Protein AF-A0A0L7QLT8-F1 (afdb_monomer_lite)

pLDDT: mean 75.06, std 12.87, range [49.72, 90.06]

Radius of gyration: 16.09 Å; chains: 1; bounding box: 23×49×36 Å

InterPro domains:
  IPR061502 Copia/RE1/RE2-like, N-terminal domain [PF14223] (2-58)

Foldseek 3Di:
DLVVCLQQLADDVPHDLVVSVVVLVVSQVVCVVVVNDDDPVVSVVSSLVRYDCVVVVVNVVVVVVVVVVVVVVVVPDDPPD

Sequence (81 aa):
MLLEDLIHHKMAEGEDMRDHVSRFADTVSKFEAMEIVIPQKMLVVILLSSIPPSYESLSTLSTASLLIGFSIANAYRPIAY

Secondary structure (DSSP, 8-state):
-HHHHHHS--PPTT--HHHHHHHHHHHHHHHHHTT----HHHHHHHHHHHS-GGGHHHHHHHHHHHHHHHHHHHHTS----

Structure (mmCIF, N/CA/C/O backbone):
data_AF-A0A0L7QLT8-F1
#
_entry.id   AF-A0A0L7QLT8-F1
#
loop_
_atom_site.group_PDB
_atom_site.id
_atom_site.type_symbol
_atom_site.label_atom_id
_atom_site.label_alt_id
_atom_site.label_comp_id
_atom_site.label_asym_id
_atom_site.label_entity_id
_atom_site.label_seq_id
_atom_site.pdbx_PDB_ins_code
_atom_site.Cartn_x
_atom_site.Cartn_y
_atom_site.Cartn_z
_atom_site.occupancy
_atom_site.B_iso_or_equiv
_atom_site.auth_seq_id
_atom_site.auth_comp_id
_atom_site.auth_asym_id
_atom_site.auth_atom_id
_atom_site.pdbx_PDB_model_num
ATOM 1 N N . MET A 1 1 ? 3.771 -10.894 9.084 1.00 63.19 1 MET A N 1
ATOM 2 C CA . MET A 1 1 ? 2.696 -10.212 9.857 1.00 63.19 1 MET A CA 1
ATOM 3 C C . MET A 1 1 ? 2.081 -9.123 8.984 1.00 63.19 1 MET A C 1
ATOM 5 O O . MET A 1 1 ? 2.819 -8.549 8.205 1.00 63.19 1 MET A O 1
ATOM 9 N N . LEU A 1 2 ? 0.800 -8.760 9.147 1.00 66.88 2 LEU A N 1
ATOM 10 C CA . LEU A 1 2 ? 0.134 -7.743 8.300 1.00 66.88 2 LEU A CA 1
ATOM 11 C C . LEU A 1 2 ? 0.898 -6.406 8.207 1.00 66.88 2 LEU A C 1
ATOM 13 O O . LEU A 1 2 ? 0.961 -5.800 7.142 1.00 66.88 2 LEU A O 1
ATOM 17 N N . LEU A 1 3 ? 1.528 -5.954 9.301 1.00 68.06 3 LEU A N 1
ATOM 18 C CA . LEU A 1 3 ? 2.369 -4.747 9.303 1.00 68.06 3 LEU A CA 1
ATOM 19 C C . LEU A 1 3 ? 3.633 -4.903 8.445 1.00 68.06 3 LEU A C 1
ATOM 21 O O . LEU A 1 3 ? 4.023 -3.967 7.754 1.00 68.06 3 LEU A O 1
ATOM 25 N N . GLU A 1 4 ? 4.254 -6.082 8.456 1.00 71.19 4 GLU A N 1
ATOM 26 C CA . GLU A 1 4 ? 5.383 -6.382 7.571 1.00 71.19 4 GLU A CA 1
ATOM 27 C C . GLU A 1 4 ? 4.931 -6.436 6.114 1.00 71.19 4 GLU A C 1
ATOM 29 O O . GLU A 1 4 ? 5.662 -5.952 5.259 1.00 71.19 4 GLU A O 1
ATOM 34 N N . ASP A 1 5 ? 3.731 -6.950 5.835 1.00 72.00 5 ASP A N 1
ATOM 35 C CA . ASP A 1 5 ? 3.181 -7.007 4.476 1.00 72.00 5 ASP A CA 1
ATOM 36 C C . ASP A 1 5 ? 2.923 -5.601 3.915 1.00 72.00 5 ASP A C 1
ATOM 38 O O . ASP A 1 5 ? 3.105 -5.366 2.723 1.00 72.00 5 ASP A O 1
ATOM 42 N N . LEU A 1 6 ? 2.562 -4.649 4.784 1.00 71.31 6 LEU A N 1
ATOM 43 C CA . LEU A 1 6 ? 2.380 -3.242 4.433 1.00 71.31 6 LEU A CA 1
ATOM 44 C C . LEU A 1 6 ? 3.723 -2.521 4.201 1.00 71.31 6 LEU A C 1
ATOM 46 O O . LEU A 1 6 ? 3.836 -1.713 3.285 1.00 71.31 6 LEU A O 1
ATOM 50 N N . ILE A 1 7 ? 4.748 -2.813 5.011 1.00 70.88 7 ILE A N 1
ATOM 51 C CA . ILE A 1 7 ? 6.081 -2.182 4.916 1.00 70.88 7 ILE A CA 1
ATOM 52 C C . ILE A 1 7 ? 6.905 -2.755 3.751 1.00 70.88 7 ILE A C 1
ATOM 54 O O . ILE A 1 7 ? 7.675 -2.029 3.122 1.00 70.88 7 ILE A O 1
ATOM 58 N N . HIS A 1 8 ? 6.746 -4.045 3.448 1.00 75.88 8 HIS A N 1
ATOM 59 C CA . HIS A 1 8 ? 7.419 -4.717 2.333 1.00 75.88 8 HIS A CA 1
ATOM 60 C C . HIS A 1 8 ? 6.594 -4.715 1.046 1.00 75.88 8 HIS A C 1
ATOM 62 O O . HIS A 1 8 ? 7.022 -5.308 0.056 1.00 75.88 8 HIS A O 1
ATOM 68 N N . HIS A 1 9 ? 5.440 -4.042 1.034 1.00 76.38 9 HIS A N 1
ATOM 69 C CA . HIS A 1 9 ? 4.684 -3.816 -0.185 1.00 76.38 9 HIS A CA 1
ATOM 70 C C . HIS A 1 9 ? 5.536 -2.933 -1.094 1.00 76.38 9 HIS A C 1
ATOM 72 O O . HIS A 1 9 ? 5.606 -1.726 -0.897 1.00 76.38 9 HIS A O 1
ATOM 78 N N . LYS A 1 10 ? 6.255 -3.535 -2.040 1.00 83.50 10 LYS A N 1
ATOM 79 C CA . LYS A 1 10 ? 7.014 -2.835 -3.076 1.00 83.50 10 LYS A CA 1
ATOM 80 C C . LYS A 1 10 ? 6.577 -3.362 -4.424 1.00 83.50 10 LYS A C 1
ATOM 82 O O . LYS A 1 10 ? 6.507 -4.570 -4.623 1.00 83.50 10 LYS A O 1
ATOM 87 N N . MET A 1 11 ? 6.297 -2.437 -5.320 1.00 85.56 11 MET A N 1
ATOM 88 C CA . MET A 1 11 ? 5.978 -2.725 -6.701 1.00 85.56 11 MET A CA 1
ATOM 89 C C . MET A 1 11 ? 7.273 -3.022 -7.459 1.00 85.56 11 MET A C 1
ATOM 91 O O . MET A 1 11 ? 8.280 -2.327 -7.291 1.00 85.56 11 MET A O 1
ATOM 95 N N . ALA A 1 12 ? 7.259 -4.069 -8.275 1.00 84.12 12 ALA A N 1
ATOM 96 C CA . ALA A 1 12 ? 8.392 -4.407 -9.128 1.00 84.12 12 ALA A CA 1
ATOM 97 C C . ALA A 1 12 ? 8.443 -3.507 -10.377 1.00 84.12 12 ALA A C 1
ATOM 99 O O . ALA A 1 12 ? 7.428 -2.981 -10.836 1.00 84.12 12 ALA A O 1
ATOM 100 N N . GLU A 1 13 ? 9.631 -3.341 -10.963 1.00 78.94 13 GLU A N 1
ATOM 101 C CA . GLU A 1 13 ? 9.765 -2.662 -12.258 1.00 78.94 13 GLU A CA 1
ATOM 102 C C . GLU A 1 13 ? 9.003 -3.429 -13.350 1.00 78.94 13 GLU A C 1
ATOM 104 O O . GLU A 1 13 ? 9.166 -4.641 -13.497 1.00 78.94 13 GLU A O 1
ATOM 109 N N . GLY A 1 14 ? 8.168 -2.719 -14.114 1.00 79.44 14 GLY A N 1
ATOM 110 C CA . GLY A 1 14 ? 7.311 -3.312 -15.150 1.00 79.44 14 GLY A CA 1
ATOM 111 C C . GLY A 1 14 ? 6.032 -3.987 -14.638 1.00 79.44 14 GLY A C 1
ATOM 112 O O . GLY A 1 14 ? 5.279 -4.529 -15.444 1.00 79.44 14 GLY A O 1
ATOM 113 N N . GLU A 1 15 ? 5.764 -3.950 -13.332 1.00 83.81 15 GLU A N 1
ATOM 114 C CA . GLU A 1 15 ? 4.483 -4.380 -12.771 1.00 83.81 15 GLU A CA 1
ATOM 115 C C . GLU A 1 15 ? 3.351 -3.398 -13.127 1.00 83.81 15 GLU A C 1
ATOM 117 O O . GLU A 1 15 ? 3.592 -2.214 -13.378 1.00 83.81 15 GLU A O 1
ATOM 122 N N . ASP A 1 16 ? 2.103 -3.876 -13.151 1.00 84.31 16 ASP A N 1
ATOM 123 C CA . ASP A 1 16 ? 0.936 -3.014 -13.342 1.00 84.31 16 ASP A CA 1
ATOM 124 C C . ASP A 1 16 ? 0.619 -2.249 -12.043 1.00 84.31 16 ASP A C 1
ATOM 126 O O . ASP A 1 16 ? 0.352 -2.828 -10.985 1.00 84.31 16 ASP A O 1
ATOM 130 N N . MET A 1 17 ? 0.636 -0.917 -12.124 1.00 83.88 17 MET A N 1
ATOM 131 C CA . MET A 1 17 ? 0.351 -0.036 -10.990 1.00 83.88 17 MET A CA 1
ATOM 132 C C . MET A 1 17 ? -1.068 -0.222 -10.439 1.00 83.88 17 MET A C 1
ATOM 134 O O . MET A 1 17 ? -1.277 -0.080 -9.234 1.00 83.88 17 MET A O 1
ATOM 138 N N . ARG A 1 18 ? -2.055 -0.531 -11.287 1.00 84.81 18 ARG A N 1
ATOM 139 C CA . ARG A 1 18 ? -3.438 -0.762 -10.857 1.00 84.81 18 ARG A CA 1
ATOM 140 C C . ARG A 1 18 ? -3.527 -2.010 -9.987 1.00 84.81 18 ARG A C 1
ATOM 142 O O . ARG A 1 18 ? -4.163 -1.954 -8.935 1.00 84.81 18 ARG A O 1
ATOM 149 N N . ASP A 1 19 ? -2.871 -3.092 -10.395 1.00 88.06 19 ASP A N 1
ATOM 150 C CA . ASP A 1 19 ? -2.837 -4.337 -9.623 1.00 88.06 19 ASP A CA 1
ATOM 151 C C . ASP A 1 19 ? -2.117 -4.125 -8.287 1.00 88.06 19 ASP A C 1
ATOM 153 O O . ASP A 1 19 ? -2.577 -4.589 -7.240 1.00 88.06 19 ASP A O 1
ATOM 157 N N . HIS A 1 20 ? -1.035 -3.342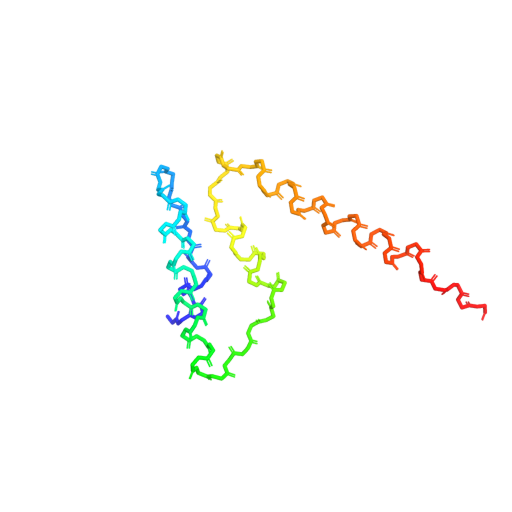 -8.295 1.00 88.12 20 HIS A N 1
ATOM 158 C CA . HIS A 1 20 ? -0.325 -2.959 -7.078 1.00 88.12 20 HIS A CA 1
ATOM 159 C C . HIS A 1 20 ? -1.198 -2.159 -6.101 1.00 88.12 20 HIS A C 1
ATOM 161 O O . HIS A 1 20 ? -1.318 -2.531 -4.934 1.00 88.12 20 HIS A O 1
ATOM 167 N N . VAL A 1 21 ? -1.868 -1.104 -6.575 1.00 88.25 21 VAL A N 1
ATOM 168 C CA . VAL A 1 21 ? -2.785 -0.292 -5.754 1.00 88.25 21 VAL A CA 1
ATOM 169 C C . VAL A 1 21 ? -3.950 -1.134 -5.227 1.00 88.25 21 VAL A C 1
ATOM 171 O O . VAL A 1 21 ? -4.345 -0.958 -4.075 1.00 88.25 21 VAL A O 1
ATOM 174 N N . SER A 1 22 ? -4.473 -2.068 -6.028 1.00 89.56 22 SER A N 1
ATOM 175 C CA . SER A 1 22 ? -5.542 -2.976 -5.598 1.00 89.56 22 SER A CA 1
ATOM 176 C C . SER A 1 22 ? -5.099 -3.847 -4.421 1.00 89.56 22 SER A C 1
ATOM 178 O O . SER A 1 22 ? -5.784 -3.895 -3.403 1.00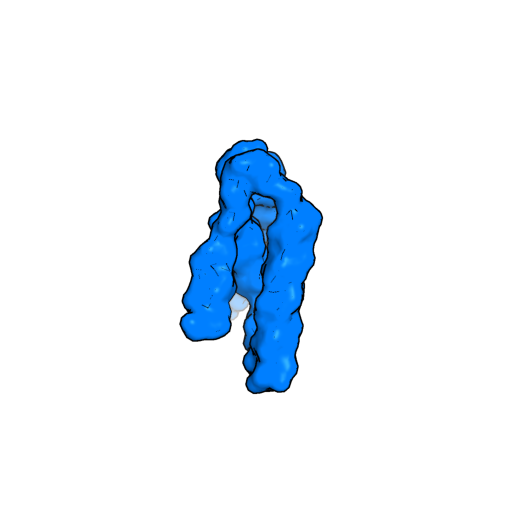 89.56 22 SER A O 1
ATOM 180 N N . ARG A 1 23 ? -3.919 -4.477 -4.502 1.00 89.00 23 ARG A N 1
ATOM 181 C CA . ARG A 1 23 ? -3.387 -5.308 -3.403 1.00 89.00 23 ARG A CA 1
ATOM 182 C C . ARG A 1 23 ? -3.048 -4.488 -2.159 1.00 89.00 23 ARG A C 1
ATOM 184 O O . ARG A 1 23 ? -3.221 -4.973 -1.036 1.00 89.00 23 ARG A O 1
ATOM 191 N N . PHE A 1 24 ? -2.591 -3.250 -2.341 1.00 89.00 24 PHE A N 1
ATOM 192 C CA . PHE A 1 24 ? -2.380 -2.326 -1.233 1.00 89.00 24 PHE A CA 1
ATOM 193 C C . PHE A 1 24 ? -3.705 -2.015 -0.525 1.00 89.00 24 PHE A C 1
ATOM 195 O O . PHE A 1 24 ? -3.786 -2.145 0.695 1.00 89.00 24 PHE A O 1
ATOM 202 N N . ALA A 1 25 ? -4.758 -1.682 -1.279 1.00 87.31 25 ALA A N 1
ATOM 203 C CA . ALA A 1 25 ? -6.090 -1.422 -0.735 1.00 87.31 25 ALA A CA 1
ATOM 204 C C . ALA A 1 25 ? -6.659 -2.645 0.003 1.00 87.31 25 ALA A C 1
ATOM 206 O O . ALA A 1 25 ? -7.105 -2.507 1.139 1.00 87.31 25 ALA A O 1
ATOM 207 N N . ASP A 1 26 ? -6.534 -3.847 -0.569 1.00 90.06 26 ASP A N 1
ATOM 208 C CA . ASP A 1 26 ? -6.948 -5.096 0.085 1.00 90.06 26 ASP A CA 1
ATOM 209 C C . ASP A 1 26 ? -6.219 -5.321 1.417 1.00 90.06 26 ASP A C 1
ATOM 211 O O . ASP A 1 26 ? -6.783 -5.851 2.377 1.00 90.06 26 ASP A O 1
ATOM 215 N N . THR A 1 27 ? -4.947 -4.925 1.491 1.00 88.12 27 THR A N 1
ATOM 216 C CA . THR A 1 27 ? -4.147 -5.014 2.716 1.00 88.12 27 THR A CA 1
ATOM 217 C C . THR A 1 27 ? -4.638 -4.012 3.758 1.00 88.12 27 THR A C 1
ATOM 219 O O . THR A 1 27 ? -4.829 -4.392 4.911 1.00 88.12 27 THR A O 1
ATOM 222 N N . VAL A 1 28 ? -4.927 -2.768 3.360 1.00 88.81 28 VAL A N 1
ATOM 223 C CA . VAL A 1 28 ? -5.517 -1.739 4.236 1.00 88.81 28 VAL A CA 1
ATOM 224 C C . VAL A 1 28 ? -6.879 -2.176 4.77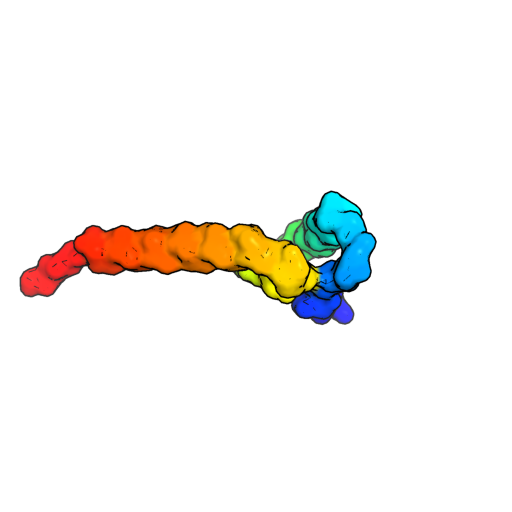5 1.00 88.81 28 VAL A C 1
ATOM 226 O O . VAL A 1 28 ? -7.102 -2.099 5.981 1.00 88.81 28 VAL A O 1
ATOM 229 N N . SER A 1 29 ? -7.756 -2.726 3.934 1.00 87.38 29 SER A N 1
ATOM 230 C CA . SER A 1 29 ? -9.074 -3.205 4.365 1.00 87.38 29 SER A CA 1
ATOM 231 C C . SER A 1 29 ? -8.995 -4.338 5.395 1.00 87.38 29 SER A C 1
ATOM 233 O O . SER A 1 29 ? -9.865 -4.447 6.257 1.00 87.38 29 SER A O 1
ATOM 235 N N . LYS A 1 30 ? -7.934 -5.160 5.379 1.00 90.00 30 LYS A N 1
ATOM 236 C CA . LYS A 1 30 ? -7.695 -6.163 6.436 1.00 90.00 30 LYS A CA 1
ATOM 237 C C . LYS A 1 30 ? -7.354 -5.518 7.780 1.00 90.00 30 LYS A C 1
ATOM 239 O O . LYS A 1 30 ? -7.787 -6.034 8.805 1.00 90.00 30 LYS A O 1
ATOM 244 N N . PHE A 1 31 ? -6.617 -4.405 7.794 1.00 87.31 31 PHE A N 1
ATOM 245 C CA . PHE A 1 31 ? -6.368 -3.648 9.028 1.00 87.31 31 PHE A CA 1
ATOM 246 C C . PHE A 1 31 ? -7.650 -3.016 9.568 1.00 87.31 31 PHE A C 1
ATOM 248 O O . PHE A 1 31 ? -7.916 -3.112 10.765 1.00 87.31 31 PHE A O 1
ATOM 255 N N . GLU A 1 32 ? -8.476 -2.446 8.691 1.00 86.44 32 GLU A N 1
ATOM 256 C CA . GLU A 1 32 ? -9.768 -1.872 9.079 1.00 86.44 32 GLU A CA 1
ATOM 257 C C . GLU A 1 32 ? -10.710 -2.932 9.665 1.00 86.44 32 GLU A C 1
ATOM 259 O O . GLU A 1 32 ? -11.339 -2.693 10.694 1.00 86.44 32 GLU A O 1
ATOM 264 N N . ALA A 1 33 ? -10.745 -4.135 9.081 1.00 90.06 33 ALA A N 1
ATOM 265 C CA . ALA A 1 33 ? -11.514 -5.266 9.605 1.00 90.06 33 ALA A CA 1
ATOM 266 C C . ALA A 1 33 ? -11.040 -5.745 10.992 1.00 90.06 33 ALA A C 1
ATOM 268 O O . ALA A 1 33 ? -11.789 -6.412 11.702 1.00 90.06 33 ALA A O 1
ATOM 269 N N . MET A 1 34 ? -9.808 -5.406 11.381 1.00 90.00 34 MET A N 1
ATOM 270 C CA . MET A 1 34 ? -9.245 -5.665 12.709 1.00 90.00 34 MET A CA 1
ATOM 271 C C . MET A 1 34 ? -9.405 -4.475 13.669 1.00 90.00 34 MET A C 1
ATOM 273 O O . MET A 1 34 ? -8.772 -4.462 14.722 1.00 90.00 34 MET A O 1
ATOM 277 N N . GLU A 1 35 ? -10.202 -3.467 13.300 1.00 90.06 35 GLU A N 1
ATOM 278 C CA . GLU A 1 35 ? -10.370 -2.204 14.035 1.00 90.06 35 GLU A CA 1
ATOM 279 C C . GLU A 1 35 ? -9.059 -1.404 14.198 1.00 90.06 35 GLU A C 1
ATOM 281 O O . GLU A 1 35 ? -8.935 -0.534 15.063 1.00 90.06 35 GLU A O 1
ATOM 286 N N . ILE A 1 36 ? -8.067 -1.657 13.335 1.00 87.88 36 ILE A N 1
ATOM 287 C CA . ILE A 1 36 ? -6.797 -0.929 13.302 1.00 87.88 36 ILE A CA 1
ATOM 288 C C . ILE A 1 36 ? -6.906 0.192 12.269 1.00 87.88 36 ILE A C 1
ATOM 290 O O . ILE A 1 36 ? -6.828 -0.031 11.062 1.00 87.88 36 ILE A O 1
ATOM 294 N N . VAL A 1 37 ? -7.037 1.428 12.750 1.00 84.88 37 VAL A N 1
ATOM 295 C CA . VAL A 1 37 ? -7.108 2.614 11.889 1.00 84.88 37 VAL A CA 1
ATOM 296 C C . VAL A 1 37 ? -5.706 3.167 11.646 1.00 84.88 37 VAL A C 1
ATOM 298 O O . VAL A 1 37 ? -5.081 3.745 12.537 1.00 84.88 37 VAL A O 1
ATOM 301 N N . ILE A 1 38 ? -5.212 3.023 10.416 1.00 85.00 38 ILE A N 1
ATOM 302 C CA . ILE A 1 38 ? -3.954 3.641 9.987 1.00 85.00 38 ILE A CA 1
ATOM 303 C C . ILE A 1 38 ? -4.259 5.048 9.453 1.00 85.00 38 ILE A C 1
ATOM 305 O O . ILE A 1 38 ? -5.117 5.197 8.582 1.00 85.00 38 ILE A O 1
ATOM 309 N N . PRO A 1 39 ? -3.563 6.103 9.918 1.00 87.9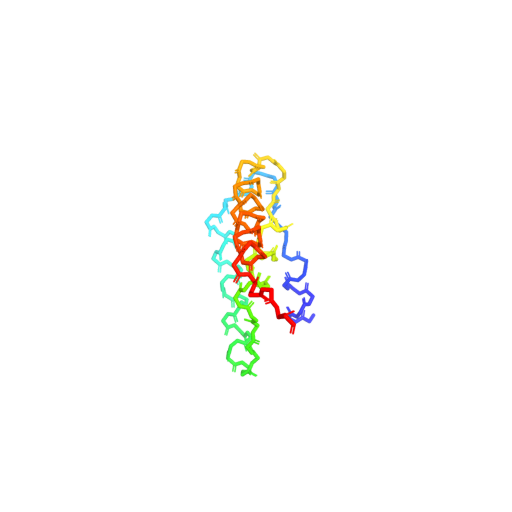4 39 PRO A N 1
ATOM 310 C CA . PRO A 1 39 ? -3.793 7.454 9.423 1.00 87.94 39 PRO A CA 1
ATOM 311 C C . PRO A 1 39 ? -3.613 7.544 7.905 1.00 87.94 39 PRO A C 1
ATOM 313 O O . PRO A 1 39 ? -2.584 7.127 7.373 1.00 87.94 39 PRO A O 1
ATOM 316 N N . GLN A 1 40 ? -4.555 8.189 7.216 1.00 81.69 40 GLN A N 1
ATOM 317 C CA . GLN A 1 40 ? -4.533 8.337 5.756 1.00 81.69 40 GLN A CA 1
ATOM 318 C C . GLN A 1 40 ? -3.208 8.914 5.232 1.00 81.69 40 GLN A C 1
ATOM 320 O O . GLN A 1 40 ? -2.668 8.428 4.241 1.00 81.69 40 GLN A O 1
ATOM 325 N N . LYS A 1 41 ? -2.620 9.898 5.932 1.00 82.69 41 LYS A N 1
ATOM 326 C CA . LYS A 1 41 ? -1.311 10.466 5.556 1.00 82.69 41 LYS A CA 1
ATOM 327 C C . LYS A 1 41 ? -0.205 9.406 5.509 1.00 82.69 41 LYS A C 1
ATOM 329 O O . LYS A 1 41 ? 0.707 9.501 4.700 1.00 82.69 41 LYS A O 1
ATOM 334 N N . MET A 1 42 ? -0.272 8.421 6.403 1.00 84.19 42 MET A N 1
ATOM 335 C CA . MET A 1 42 ? 0.725 7.366 6.525 1.00 84.19 42 MET A CA 1
ATOM 336 C C . MET A 1 42 ? 0.541 6.338 5.412 1.00 84.19 42 MET A C 1
ATOM 338 O O . MET A 1 42 ? 1.523 5.960 4.787 1.00 84.19 42 MET A O 1
ATOM 342 N N . LEU A 1 43 ? -0.705 5.984 5.084 1.00 85.69 43 LEU A N 1
ATOM 343 C CA . LEU A 1 43 ? -1.020 5.141 3.927 1.00 85.69 43 LEU A CA 1
ATOM 344 C C . LEU A 1 43 ? -0.518 5.751 2.615 1.00 85.69 43 LEU A C 1
ATOM 346 O O . LEU A 1 43 ? 0.082 5.051 1.810 1.00 85.69 43 LEU A O 1
ATOM 350 N N . VAL A 1 44 ? -0.693 7.064 2.431 1.00 85.38 44 VAL A N 1
ATOM 351 C CA . VAL A 1 44 ? -0.185 7.782 1.250 1.00 85.38 44 VAL A CA 1
ATOM 352 C C . VAL A 1 44 ? 1.341 7.711 1.167 1.00 85.38 44 VAL A C 1
ATOM 354 O O . VAL A 1 44 ? 1.879 7.435 0.099 1.00 85.38 44 VAL A O 1
ATOM 357 N N . VAL A 1 45 ? 2.049 7.919 2.282 1.00 84.50 45 VAL A N 1
ATOM 358 C CA . VAL A 1 45 ? 3.519 7.826 2.315 1.00 84.50 45 VAL A CA 1
ATOM 359 C C . VAL A 1 45 ? 3.997 6.409 2.005 1.00 84.50 45 VAL A C 1
ATOM 361 O O . VAL A 1 45 ? 4.941 6.257 1.236 1.00 84.50 45 VAL A O 1
ATOM 364 N N . ILE A 1 46 ? 3.345 5.386 2.565 1.00 85.69 46 ILE A N 1
ATOM 365 C CA . ILE A 1 46 ? 3.699 3.980 2.326 1.00 85.69 46 ILE A CA 1
ATOM 366 C C . ILE A 1 46 ? 3.436 3.594 0.866 1.00 85.69 46 ILE A C 1
ATOM 368 O O . ILE A 1 46 ? 4.278 2.972 0.227 1.00 85.69 46 ILE A O 1
ATOM 372 N N . LEU A 1 47 ? 2.298 4.004 0.302 1.00 86.06 47 LEU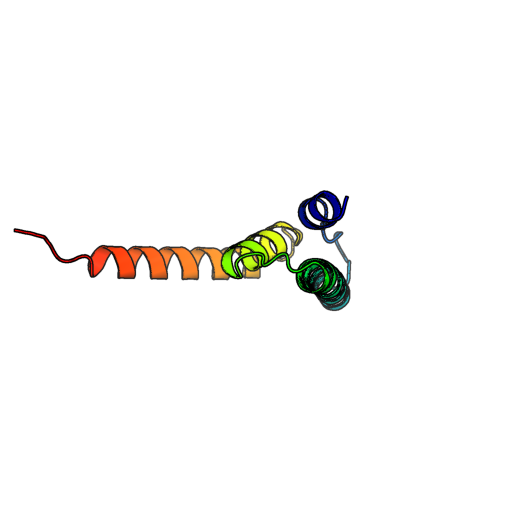 A N 1
ATOM 373 C CA . LEU A 1 47 ? 1.996 3.734 -1.098 1.00 86.06 47 LEU A CA 1
ATOM 374 C C . LEU A 1 47 ? 3.007 4.424 -2.021 1.00 86.06 47 LEU A C 1
ATOM 376 O O . LEU A 1 47 ? 3.524 3.801 -2.937 1.00 86.06 47 LEU A O 1
ATOM 380 N N . LEU A 1 48 ? 3.360 5.682 -1.764 1.00 84.06 48 LEU A N 1
ATOM 381 C CA . LEU A 1 48 ? 4.344 6.389 -2.588 1.00 84.06 48 LEU A CA 1
ATOM 382 C C . LEU A 1 48 ? 5.753 5.803 -2.473 1.00 84.06 48 LEU A C 1
ATOM 384 O O . LEU A 1 48 ? 6.469 5.771 -3.468 1.00 84.06 48 LEU A O 1
ATOM 388 N N . SER A 1 49 ? 6.151 5.325 -1.291 1.00 83.69 49 SER A N 1
ATOM 389 C CA . SER A 1 49 ? 7.458 4.686 -1.097 1.00 83.69 49 SER A CA 1
ATOM 390 C C . SER A 1 49 ? 7.528 3.260 -1.652 1.00 83.69 49 SER A C 1
ATOM 392 O O . SER A 1 49 ? 8.626 2.727 -1.823 1.00 83.69 49 SER A O 1
ATOM 394 N N . SER A 1 50 ? 6.375 2.648 -1.942 1.00 86.31 50 SER A N 1
ATOM 395 C CA . SER A 1 50 ? 6.282 1.320 -2.552 1.00 86.31 50 SER A CA 1
ATOM 396 C C . SER A 1 50 ? 6.510 1.304 -4.062 1.00 86.31 50 SER A C 1
ATOM 398 O O . SER A 1 50 ? 6.792 0.243 -4.612 1.00 86.31 50 SER A O 1
ATOM 400 N N . ILE A 1 51 ? 6.368 2.447 -4.738 1.00 86.62 51 ILE A N 1
ATOM 401 C CA . ILE A 1 51 ? 6.407 2.531 -6.201 1.00 86.62 51 ILE A CA 1
ATOM 402 C C . ILE A 1 51 ? 7.867 2.680 -6.679 1.00 86.62 51 ILE A C 1
ATOM 404 O O . ILE A 1 51 ? 8.639 3.412 -6.051 1.00 86.62 51 ILE A O 1
ATOM 408 N N . PRO A 1 52 ? 8.270 2.014 -7.778 1.00 84.25 52 PRO A N 1
ATOM 409 C CA . PRO A 1 52 ? 9.614 2.126 -8.323 1.00 84.25 52 PRO A CA 1
ATOM 410 C C . PRO A 1 52 ? 9.966 3.547 -8.801 1.00 84.25 52 PRO A C 1
ATOM 412 O O . PRO A 1 52 ? 9.089 4.318 -9.204 1.00 84.25 52 PRO A O 1
ATOM 415 N N . PRO A 1 53 ? 11.268 3.894 -8.813 1.00 73.75 53 PRO A N 1
ATOM 416 C CA . PRO A 1 53 ? 11.753 5.214 -9.215 1.00 73.75 53 PRO A CA 1
ATOM 417 C C . PRO A 1 53 ? 11.471 5.544 -10.689 1.00 73.75 53 PRO A C 1
ATOM 419 O O . PRO A 1 53 ? 11.437 6.712 -11.060 1.00 73.75 53 PRO A O 1
ATOM 422 N N . SER A 1 54 ? 11.175 4.554 -11.534 1.00 74.81 54 SER A N 1
ATOM 423 C CA . SER A 1 54 ? 10.680 4.788 -12.898 1.00 74.81 54 SER A CA 1
ATOM 424 C C . SER A 1 54 ? 9.385 5.621 -12.954 1.00 74.81 54 SER A C 1
ATOM 426 O O . SER A 1 54 ? 9.110 6.259 -13.970 1.00 74.81 54 SER A O 1
ATOM 428 N N . TYR A 1 55 ? 8.631 5.701 -11.851 1.00 70.81 55 TYR A N 1
ATOM 429 C CA . TYR A 1 55 ? 7.434 6.536 -11.692 1.00 70.81 55 TYR A CA 1
ATOM 430 C C . TYR A 1 55 ? 7.695 7.830 -10.891 1.00 70.81 55 TYR A C 1
ATOM 432 O O . TYR A 1 55 ? 6.757 8.428 -10.355 1.00 70.81 55 TYR A O 1
ATOM 440 N N . GLU A 1 56 ? 8.947 8.298 -10.812 1.00 59.34 56 GLU A N 1
ATOM 441 C CA . GLU A 1 56 ? 9.388 9.461 -10.013 1.00 59.34 56 GLU A CA 1
ATOM 442 C C . GLU A 1 56 ? 8.579 10.755 -10.222 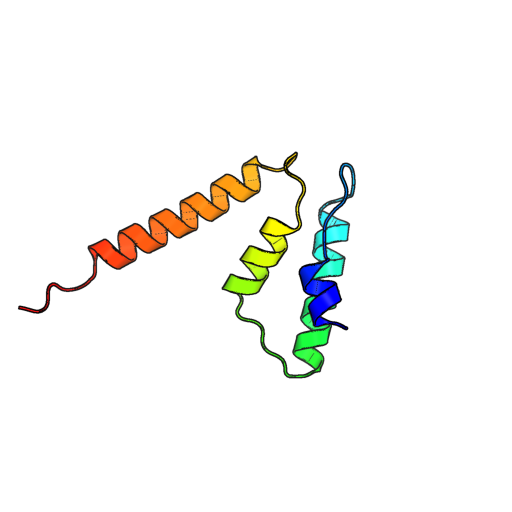1.00 59.34 56 GLU A C 1
ATOM 444 O O . GLU A 1 56 ? 8.505 11.610 -9.334 1.00 59.34 56 GLU A O 1
ATOM 449 N N . SER A 1 57 ? 7.897 10.902 -11.361 1.00 62.06 57 SER A N 1
ATOM 450 C CA . SER A 1 57 ? 6.986 12.029 -11.582 1.00 62.06 57 SER A CA 1
ATOM 451 C C . SER A 1 57 ? 5.853 12.095 -10.543 1.00 62.06 57 SER A C 1
ATOM 453 O O . SER A 1 57 ? 5.379 13.188 -10.249 1.00 62.06 57 SER A O 1
ATOM 455 N N . LEU A 1 58 ? 5.414 10.968 -9.967 1.00 58.31 58 LEU A N 1
ATOM 456 C CA . LEU A 1 58 ? 4.340 10.924 -8.963 1.00 58.31 58 LEU A CA 1
ATOM 457 C C . LEU A 1 58 ? 4.837 11.217 -7.537 1.00 58.31 58 LEU A C 1
ATOM 459 O O . LEU A 1 58 ? 4.136 11.865 -6.754 1.00 58.31 58 LEU A O 1
ATOM 463 N N . SER A 1 59 ? 6.052 10.783 -7.189 1.00 54.94 59 SER A N 1
ATOM 464 C CA . SER A 1 59 ? 6.645 11.001 -5.859 1.00 54.94 59 SER A CA 1
ATOM 465 C C . SER A 1 59 ? 7.044 12.468 -5.640 1.00 54.94 59 SER A C 1
ATOM 467 O O . SER A 1 59 ? 6.847 13.026 -4.554 1.00 54.94 59 SER A O 1
ATOM 469 N N . THR A 1 60 ? 7.526 13.127 -6.693 1.00 61.03 60 THR A N 1
ATOM 470 C CA . THR A 1 60 ? 7.890 14.553 -6.697 1.00 61.03 60 THR A CA 1
ATOM 471 C C . THR A 1 60 ? 6.672 15.478 -6.572 1.00 61.03 60 THR A C 1
ATOM 473 O O . THR A 1 60 ? 6.712 16.447 -5.814 1.00 61.03 60 THR A O 1
ATOM 476 N N . LEU A 1 61 ? 5.548 15.153 -7.221 1.00 59.12 61 LEU A N 1
ATOM 477 C CA . LEU A 1 61 ? 4.293 15.918 -7.116 1.00 59.12 61 LEU A CA 1
ATOM 478 C C . LEU A 1 61 ? 3.675 15.865 -5.707 1.00 59.12 61 LEU A C 1
ATOM 480 O O . LEU A 1 61 ? 3.180 16.875 -5.196 1.00 59.12 61 LEU A O 1
ATOM 484 N N . SER A 1 62 ? 3.720 14.700 -5.056 1.00 61.97 62 SER A N 1
ATOM 485 C CA . SER A 1 62 ? 3.160 14.527 -3.709 1.00 61.97 62 SER A CA 1
ATOM 486 C C . SER A 1 62 ? 3.991 15.235 -2.634 1.00 61.97 62 SER A C 1
ATOM 488 O O . SER A 1 62 ? 3.454 15.969 -1.801 1.00 61.97 62 SER A O 1
ATOM 490 N N . THR A 1 63 ? 5.317 15.082 -2.681 1.00 61.72 63 THR A N 1
ATOM 491 C CA . THR A 1 63 ? 6.233 15.760 -1.750 1.00 61.72 63 THR A CA 1
ATOM 492 C C . THR A 1 63 ? 6.179 17.279 -1.904 1.00 61.72 63 THR A C 1
ATOM 494 O O . THR A 1 63 ? 6.115 17.983 -0.896 1.00 61.72 63 THR A O 1
ATOM 497 N N . ALA A 1 64 ? 6.095 17.793 -3.136 1.00 61.25 64 ALA A N 1
ATOM 498 C CA . ALA A 1 64 ? 5.886 19.217 -3.391 1.00 61.25 64 ALA A CA 1
ATOM 499 C C . ALA A 1 64 ? 4.573 19.728 -2.774 1.00 61.25 64 ALA A C 1
ATOM 501 O O . ALA A 1 64 ? 4.569 20.758 -2.101 1.00 61.25 64 ALA A O 1
ATOM 502 N N . SER A 1 65 ? 3.474 18.984 -2.925 1.00 61.91 65 SER A N 1
ATOM 503 C CA . SER A 1 65 ? 2.168 19.356 -2.358 1.00 61.91 65 SER A CA 1
ATOM 504 C C . SER A 1 65 ? 2.176 19.373 -0.821 1.00 61.91 65 SER A C 1
ATOM 506 O O . SER A 1 65 ? 1.616 20.281 -0.203 1.00 61.91 65 SER A O 1
ATOM 508 N N . LEU A 1 66 ? 2.866 18.417 -0.188 1.00 64.44 66 LEU A N 1
ATOM 509 C CA . LEU A 1 66 ? 3.074 18.367 1.266 1.00 64.44 66 LEU A CA 1
ATOM 510 C C . LEU A 1 66 ? 3.945 19.523 1.778 1.00 64.44 66 LEU A C 1
ATOM 512 O O . LEU A 1 66 ? 3.617 20.131 2.798 1.00 64.44 66 LEU A O 1
ATOM 516 N N . LEU A 1 67 ? 5.027 19.856 1.068 1.00 61.66 67 LEU A N 1
ATOM 517 C CA . LEU A 1 67 ? 5.905 20.978 1.412 1.00 61.66 67 LEU A CA 1
ATOM 518 C C . LEU A 1 67 ? 5.190 22.326 1.268 1.00 61.66 67 LEU A C 1
ATOM 520 O O . LEU A 1 67 ? 5.339 23.184 2.136 1.00 61.66 67 LEU A O 1
ATOM 524 N N . ILE A 1 68 ? 4.370 22.499 0.227 1.00 64.88 68 ILE A N 1
ATOM 525 C CA . ILE A 1 68 ? 3.537 23.696 0.043 1.00 64.88 68 ILE A CA 1
ATOM 526 C C . ILE A 1 68 ? 2.513 23.805 1.177 1.00 64.88 68 ILE A C 1
ATOM 528 O O . ILE A 1 68 ? 2.409 24.858 1.804 1.00 64.88 68 ILE A O 1
ATOM 532 N N . GLY A 1 69 ? 1.810 22.716 1.506 1.00 57.31 69 GLY A N 1
ATOM 533 C CA . GLY A 1 69 ? 0.867 22.687 2.626 1.00 57.31 69 GLY A CA 1
ATOM 534 C C . GLY A 1 69 ? 1.523 23.031 3.968 1.00 57.31 69 GLY A C 1
ATOM 535 O O . GLY A 1 69 ? 0.968 23.808 4.742 1.00 57.31 69 GLY A O 1
ATOM 536 N N . PHE A 1 70 ? 2.732 22.524 4.225 1.00 58.06 70 PHE A N 1
ATOM 537 C CA . PHE A 1 70 ? 3.506 22.846 5.427 1.00 58.06 70 PHE A CA 1
ATOM 538 C C . PHE A 1 70 ? 3.979 24.307 5.448 1.00 58.06 70 PHE A C 1
ATOM 540 O O . PHE A 1 70 ? 3.898 24.969 6.481 1.00 58.06 70 PHE A O 1
ATOM 547 N N . SER A 1 71 ? 4.434 24.830 4.306 1.00 59.47 71 SER A N 1
ATOM 548 C CA . SER A 1 71 ? 4.880 26.220 4.172 1.00 59.47 71 SER A CA 1
ATOM 549 C C . SER A 1 71 ? 3.728 27.204 4.408 1.00 59.47 71 SER A C 1
ATOM 551 O O . SER A 1 71 ? 3.876 28.148 5.181 1.00 59.47 71 SER A O 1
ATOM 553 N N . ILE A 1 72 ? 2.547 26.923 3.846 1.00 58.44 72 ILE A N 1
ATOM 554 C CA . ILE A 1 72 ? 1.313 27.686 4.085 1.00 58.44 72 ILE A CA 1
ATOM 555 C C . ILE A 1 72 ? 0.899 27.585 5.559 1.00 58.44 72 ILE A C 1
ATOM 557 O O . ILE A 1 72 ? 0.709 28.607 6.212 1.00 58.44 72 ILE A O 1
ATOM 561 N N . ALA A 1 73 ? 0.813 26.377 6.122 1.00 56.56 73 ALA A N 1
ATOM 562 C CA . ALA A 1 73 ? 0.434 26.187 7.524 1.00 56.56 73 ALA A CA 1
ATOM 563 C C . ALA A 1 73 ? 1.372 26.923 8.501 1.00 56.56 73 ALA A C 1
ATOM 565 O O . ALA A 1 73 ? 0.921 27.435 9.524 1.00 56.56 73 ALA A O 1
ATOM 566 N N . ASN A 1 74 ? 2.664 27.019 8.174 1.00 56.88 74 ASN A N 1
ATOM 567 C CA . ASN A 1 74 ? 3.638 27.766 8.965 1.00 56.88 74 ASN A CA 1
ATOM 568 C C . ASN A 1 74 ? 3.544 29.289 8.747 1.00 56.88 74 ASN A C 1
ATOM 570 O O . ASN A 1 74 ? 3.738 30.047 9.694 1.00 56.88 74 ASN A O 1
ATOM 574 N N . ALA A 1 75 ? 3.198 29.745 7.538 1.00 61.56 75 ALA A N 1
ATOM 575 C CA . ALA A 1 75 ? 2.988 31.162 7.224 1.00 61.56 75 ALA A CA 1
ATOM 576 C C . ALA A 1 75 ? 1.735 31.757 7.897 1.00 61.56 75 ALA A C 1
ATOM 578 O O . ALA A 1 75 ? 1.708 32.949 8.191 1.00 61.56 75 ALA A O 1
ATOM 579 N N . TYR A 1 76 ? 0.717 30.936 8.179 1.00 51.78 76 TYR A N 1
ATOM 580 C CA . TYR A 1 76 ? -0.506 31.343 8.888 1.00 51.78 76 TYR A CA 1
ATOM 581 C C . TYR A 1 76 ? -0.465 31.077 10.401 1.00 51.78 76 TYR A C 1
ATOM 583 O O . TYR A 1 76 ? -1.481 31.241 11.082 1.00 51.78 76 TYR A O 1
ATOM 591 N N . ARG A 1 77 ? 0.686 30.677 10.961 1.00 49.72 77 ARG A N 1
ATOM 592 C CA . ARG A 1 77 ? 0.829 30.523 12.412 1.00 49.72 77 ARG A CA 1
ATOM 593 C C . ARG A 1 77 ? 0.749 31.919 13.054 1.00 49.72 77 ARG A C 1
ATOM 595 O O . ARG A 1 77 ? 1.603 32.751 12.747 1.00 49.72 77 ARG A O 1
ATOM 602 N N . PRO A 1 78 ? -0.242 32.209 13.921 1.00 50.91 78 PRO A N 1
ATOM 603 C CA . PRO A 1 78 ? -0.347 33.522 14.540 1.00 50.91 78 PRO A CA 1
ATOM 604 C C . PRO A 1 78 ? 0.915 33.778 15.357 1.00 50.91 78 PRO A C 1
ATOM 606 O O . PRO A 1 78 ? 1.325 32.930 16.153 1.00 50.91 78 PRO A O 1
ATOM 609 N N . ILE A 1 79 ? 1.527 34.941 15.153 1.00 61.78 79 ILE A N 1
ATOM 610 C CA . ILE A 1 79 ? 2.598 35.425 16.014 1.00 61.78 79 ILE A CA 1
ATOM 611 C C . ILE A 1 79 ? 1.920 35.728 17.353 1.00 61.78 79 ILE A C 1
ATOM 613 O O . ILE A 1 79 ? 1.195 36.713 17.476 1.00 61.78 79 ILE A O 1
ATOM 617 N N . ALA A 1 80 ? 2.047 34.818 18.319 1.00 55.81 80 ALA A N 1
ATOM 618 C CA . ALA A 1 80 ? 1.644 35.098 19.687 1.00 55.81 80 ALA A CA 1
ATOM 619 C C . ALA A 1 80 ? 2.586 36.193 20.207 1.00 55.81 80 ALA A C 1
ATOM 621 O O . ALA A 1 80 ? 3.793 35.963 20.291 1.00 55.81 80 ALA A O 1
ATOM 622 N N . TYR A 1 81 ? 2.027 37.386 20.426 1.00 51.31 81 TYR A N 1
ATOM 623 C CA . TYR A 1 81 ? 2.703 38.526 21.046 1.00 51.31 81 TYR A CA 1
ATOM 624 C C . TYR A 1 81 ? 3.071 38.232 22.499 1.00 51.31 81 TYR A C 1
ATOM 626 O O . TYR A 1 81 ? 2.270 37.546 23.177 1.00 51.31 81 TYR A O 1
#

Organism: NCBI:txid597456